Protein AF-A0A136KQQ4-F1 (afdb_monomer)

Foldseek 3Di:
DDDDDAAEEEEQDDLVCVVVVVVVQVVCVVVRHHYDYDNPPDDPDPVVVVVLLVSLLPHQAYEYEDDQRLLPDPVNVVSVVSNVVSVHHYEYEDADDHDPPRDDDVVNVPDDYHYDYPPDPPPPPDDDDDD

Mean predicted aligned error: 7.61 Å

Sequence (131 aa):
MTESKKSTVFISYSRKNKAFVRKLDAALEEQGINAWVDWEGIPLSTDWMVEIAKGIVAADAFLFVISPDALDSEYCLKELELAISENKKIIPIVYSEPEKRKKIHPRLASANWVFLRPKKRKIYRRYSQNY

Secondary structure (DSSP, 8-state):
-PPP---EEEEE--GGGHHHHHHHHHHHHHTTPEEEE-SS-----HHHHHHHHHHHHH-SEEEEEE-HHHHT-HHHHHHHHHHHHTT-EEEEEESSPPPTTPPPPHHHHTSPPEE----------------

Radius of gyration: 17.86 Å; Cα contacts (8 Å, |Δi|>4): 169; chains: 1; bounding box: 32×46×68 Å

Solvent-accessible surface area (backbone atoms only — not comparable to full-atom values): 7955 Å² total; per-residue (Å²): 135,84,82,77,83,58,54,35,30,22,51,45,63,33,77,94,43,48,78,56,48,55,53,50,46,53,56,34,45,80,71,55,30,46,69,48,66,80,85,88,70,84,68,94,48,69,70,52,56,51,51,53,50,50,45,51,72,70,24,66,29,37,35,38,40,38,30,58,65,23,73,70,30,68,63,50,48,52,53,48,52,51,36,53,75,69,68,40,49,68,39,39,32,36,50,40,80,64,56,98,82,61,84,67,58,67,71,62,71,75,41,76,73,43,82,60,58,82,79,80,77,81,79,79,82,81,77,85,81,90,129

Structure (mmCIF, N/CA/C/O backbone):
data_AF-A0A136KQQ4-F1
#
_entry.id   AF-A0A136KQQ4-F1
#
loop_
_atom_site.group_PDB
_atom_site.id
_atom_site.type_symbol
_atom_site.label_atom_id
_atom_site.label_alt_id
_atom_site.label_comp_id
_atom_site.label_asym_id
_atom_site.label_entity_id
_atom_site.label_seq_id
_atom_site.pdbx_PDB_ins_code
_atom_site.Cartn_x
_atom_site.Cartn_y
_atom_site.Cartn_z
_atom_site.occupancy
_atom_site.B_iso_or_equiv
_atom_s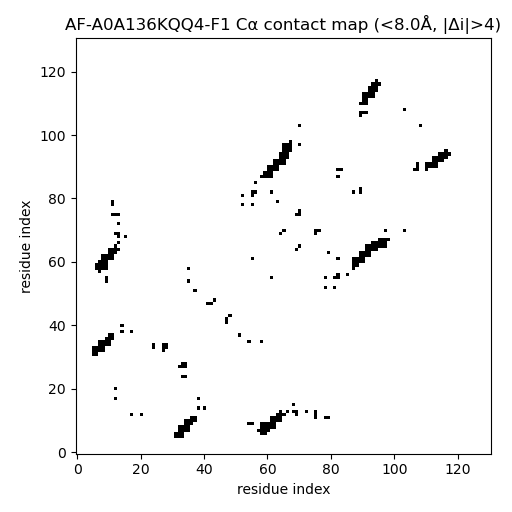ite.auth_seq_id
_atom_site.auth_comp_id
_atom_site.auth_asym_id
_atom_site.auth_atom_id
_atom_site.pdbx_PDB_model_num
ATOM 1 N N . MET A 1 1 ? -13.399 26.821 13.215 1.00 40.62 1 MET A N 1
ATOM 2 C CA . MET A 1 1 ? -13.319 26.101 11.926 1.00 40.62 1 MET A CA 1
ATOM 3 C C . MET A 1 1 ? -12.742 24.734 12.239 1.00 40.62 1 MET A C 1
ATOM 5 O O . MET A 1 1 ? -11.598 24.671 12.659 1.00 40.62 1 MET A O 1
ATOM 9 N N . THR A 1 2 ? -13.545 23.673 12.200 1.00 46.38 2 THR A N 1
ATOM 10 C CA . THR A 1 2 ? -13.061 22.307 12.451 1.00 46.38 2 THR A CA 1
ATOM 11 C C . THR A 1 2 ? -12.377 21.796 11.193 1.00 46.38 2 THR A C 1
ATOM 13 O O . THR A 1 2 ? -13.009 21.706 10.142 1.00 46.38 2 THR A O 1
ATOM 16 N N . GLU A 1 3 ? -11.091 21.496 11.293 1.00 59.44 3 GLU A N 1
ATOM 17 C CA . GLU A 1 3 ? -10.331 20.847 10.233 1.00 59.44 3 GLU A CA 1
ATOM 18 C C . GLU A 1 3 ? -10.909 19.438 10.010 1.00 59.44 3 GLU A C 1
ATOM 20 O O . GLU A 1 3 ? -10.999 18.634 10.939 1.00 59.44 3 GLU A O 1
ATOM 25 N N . SER A 1 4 ? -11.395 19.152 8.799 1.00 66.81 4 SER A N 1
ATOM 26 C CA . SER A 1 4 ? -11.894 17.820 8.446 1.00 66.81 4 SER A CA 1
ATOM 27 C C . SER A 1 4 ? -10.714 16.853 8.420 1.00 66.81 4 SER A C 1
ATOM 29 O O . SER A 1 4 ? -9.814 17.022 7.596 1.00 66.81 4 SER A O 1
ATOM 31 N N . LYS A 1 5 ? -10.711 15.834 9.291 1.00 71.75 5 LYS A N 1
ATOM 32 C CA . LYS A 1 5 ? -9.684 14.780 9.285 1.00 71.75 5 LYS A CA 1
ATOM 33 C C . LYS A 1 5 ? -9.658 14.124 7.899 1.00 71.75 5 LYS A C 1
ATOM 35 O O . LYS A 1 5 ? -10.596 13.415 7.537 1.00 71.75 5 LYS A O 1
ATOM 40 N N . LYS A 1 6 ? -8.599 14.364 7.121 1.00 80.00 6 LYS A N 1
ATOM 41 C CA . LYS A 1 6 ? -8.368 13.656 5.856 1.00 80.00 6 LYS A CA 1
ATOM 42 C C . LYS A 1 6 ? -8.103 12.182 6.149 1.00 80.00 6 LYS A C 1
ATOM 44 O O . LYS A 1 6 ? -7.338 11.869 7.062 1.00 80.00 6 LYS A O 1
ATOM 49 N N . SER A 1 7 ? -8.721 11.289 5.379 1.00 89.38 7 SER A N 1
ATOM 50 C CA . SER A 1 7 ? -8.413 9.862 5.465 1.00 89.38 7 SER A CA 1
ATOM 51 C C . SER A 1 7 ? -6.977 9.610 5.023 1.00 89.38 7 SER A C 1
ATOM 53 O O . SER A 1 7 ? -6.525 10.185 4.028 1.00 89.38 7 SER A O 1
ATOM 55 N N . THR A 1 8 ? -6.276 8.748 5.751 1.00 95.94 8 THR A N 1
ATOM 56 C CA . THR A 1 8 ? -4.896 8.366 5.448 1.00 95.94 8 THR A CA 1
ATOM 57 C C . THR A 1 8 ? -4.837 6.941 4.921 1.00 95.94 8 THR A C 1
ATOM 59 O O . THR A 1 8 ? -5.482 6.031 5.443 1.00 95.94 8 THR A O 1
ATOM 62 N N . VAL A 1 9 ? -4.048 6.721 3.874 1.00 97.44 9 VAL A N 1
ATOM 63 C CA . VAL A 1 9 ? -3.820 5.385 3.317 1.00 97.44 9 VAL A CA 1
ATOM 64 C C . VAL A 1 9 ? -2.337 5.075 3.247 1.00 97.44 9 VAL A C 1
ATOM 66 O O . VAL A 1 9 ? -1.541 5.956 2.958 1.00 97.44 9 VAL A O 1
ATOM 69 N N . PHE A 1 10 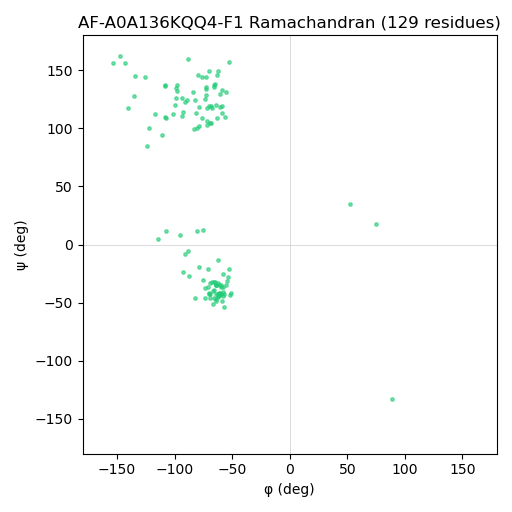? -1.957 3.825 3.476 1.00 97.75 10 PHE A N 1
ATOM 70 C CA . PHE A 1 10 ? -0.604 3.341 3.208 1.00 97.75 10 PHE A CA 1
ATOM 71 C C . PHE A 1 10 ? -0.588 2.629 1.857 1.00 97.75 10 PHE A C 1
ATOM 73 O O . PHE A 1 10 ? -1.454 1.786 1.623 1.00 97.75 10 PHE A O 1
ATOM 80 N N . ILE A 1 11 ? 0.374 2.923 0.978 1.00 97.38 11 ILE A N 1
ATOM 81 C CA . ILE A 1 11 ? 0.504 2.234 -0.315 1.00 97.38 11 ILE A CA 1
ATOM 82 C C . ILE A 1 11 ? 1.726 1.313 -0.313 1.00 97.38 11 ILE A C 1
ATOM 84 O O . ILE A 1 11 ? 2.861 1.777 -0.400 1.00 97.38 11 ILE A O 1
ATOM 88 N N . SER A 1 12 ? 1.481 0.001 -0.311 1.00 96.19 12 SER A N 1
ATOM 89 C CA . SER A 1 12 ? 2.505 -1.025 -0.533 1.00 96.19 12 SER A CA 1
ATOM 90 C C . SER A 1 12 ? 2.556 -1.407 -2.012 1.00 96.19 12 SER A C 1
ATOM 92 O O . SER A 1 12 ? 1.532 -1.730 -2.626 1.00 96.19 12 SER A O 1
ATOM 94 N N . TYR A 1 13 ? 3.743 -1.333 -2.618 1.00 95.31 13 TYR A N 1
ATOM 95 C CA . TYR A 1 13 ? 3.938 -1.562 -4.049 1.00 95.31 13 TYR A CA 1
ATOM 96 C C . TYR A 1 13 ? 5.354 -2.047 -4.375 1.00 95.31 13 TYR A C 1
ATOM 98 O O . TYR A 1 13 ? 6.321 -1.745 -3.681 1.00 95.31 13 TYR A O 1
ATOM 106 N N . SER A 1 14 ? 5.508 -2.733 -5.511 1.00 92.88 14 SER A N 1
ATOM 107 C CA . SER A 1 14 ? 6.841 -2.986 -6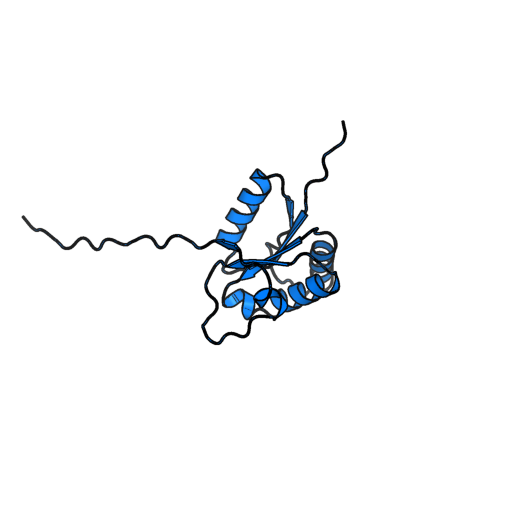.064 1.00 92.88 14 SER A CA 1
ATOM 108 C C . SER A 1 14 ? 7.428 -1.711 -6.657 1.00 92.88 14 SER A C 1
ATOM 110 O O . SER A 1 14 ? 6.782 -1.052 -7.472 1.00 92.88 14 SER A O 1
ATOM 112 N N . ARG A 1 15 ? 8.705 -1.418 -6.380 1.00 90.06 15 ARG A N 1
ATOM 113 C CA . ARG A 1 15 ? 9.415 -0.245 -6.931 1.00 90.06 15 ARG A CA 1
ATOM 114 C C . ARG A 1 15 ? 9.359 -0.147 -8.457 1.00 90.06 15 ARG A C 1
ATOM 116 O O . ARG A 1 15 ? 9.357 0.956 -9.001 1.00 90.06 15 ARG A O 1
ATOM 123 N N . LYS A 1 16 ? 9.239 -1.279 -9.163 1.00 91.50 16 LYS A N 1
ATOM 124 C CA . LYS A 1 16 ? 9.053 -1.309 -10.627 1.00 91.50 16 LYS A CA 1
ATOM 125 C C . LYS A 1 16 ? 7.748 -0.640 -11.077 1.00 91.50 16 LYS A C 1
ATOM 127 O O . LYS A 1 16 ? 7.562 -0.360 -12.258 1.00 91.50 16 LYS A O 1
ATOM 132 N N . ASN A 1 17 ? 6.830 -0.373 -10.152 1.00 92.19 17 ASN A N 1
ATOM 133 C CA . ASN A 1 17 ? 5.538 0.260 -10.390 1.00 92.19 17 ASN A CA 1
ATOM 134 C C . ASN A 1 17 ? 5.481 1.710 -9.863 1.00 92.19 17 ASN A C 1
ATOM 136 O O . ASN A 1 17 ? 4.409 2.310 -9.870 1.00 92.19 17 ASN A O 1
ATOM 140 N N . LYS A 1 18 ? 6.620 2.320 -9.486 1.00 93.75 18 LYS A N 1
ATOM 141 C CA . LYS A 1 18 ? 6.707 3.699 -8.951 1.00 93.75 18 LYS A CA 1
ATOM 142 C C . LYS A 1 18 ? 5.995 4.743 -9.815 1.00 93.75 18 LYS A C 1
ATOM 144 O O . LYS A 1 18 ? 5.290 5.599 -9.294 1.00 93.75 18 LYS A O 1
ATOM 149 N N . ALA A 1 19 ? 6.120 4.654 -11.140 1.00 93.25 19 ALA A N 1
ATOM 150 C CA . ALA A 1 19 ? 5.460 5.587 -12.058 1.00 93.25 19 ALA A CA 1
ATOM 151 C C . ALA A 1 19 ? 3.924 5.483 -12.034 1.00 93.25 19 ALA A C 1
ATOM 153 O O . ALA A 1 19 ? 3.238 6.479 -12.250 1.00 93.25 19 ALA A O 1
ATOM 154 N N . PHE A 1 20 ? 3.381 4.289 -11.789 1.00 94.31 20 PHE A N 1
ATOM 155 C CA . PHE A 1 20 ? 1.946 4.094 -11.598 1.00 94.31 20 PHE A CA 1
ATOM 156 C C . PHE A 1 20 ? 1.510 4.624 -10.232 1.00 94.31 20 PHE A C 1
ATOM 158 O O . PHE A 1 20 ? 0.544 5.378 -10.160 1.00 94.31 20 PHE A O 1
ATOM 165 N N . VAL A 1 21 ? 2.261 4.305 -9.177 1.00 95.88 21 VAL A N 1
ATOM 166 C CA . VAL A 1 21 ? 1.927 4.731 -7.813 1.00 95.88 21 VAL A CA 1
ATOM 167 C C . VAL A 1 21 ? 1.969 6.245 -7.653 1.00 95.88 21 VAL A C 1
ATOM 169 O O . VAL A 1 21 ? 1.080 6.784 -7.018 1.00 95.88 21 VAL A O 1
ATOM 172 N N . ARG A 1 22 ? 2.877 6.959 -8.329 1.00 95.69 22 ARG A N 1
ATOM 173 C CA . ARG A 1 22 ? 2.836 8.435 -8.374 1.00 95.69 22 ARG A CA 1
ATOM 174 C C . ARG A 1 22 ? 1.535 8.996 -8.942 1.00 95.69 22 ARG A C 1
ATOM 176 O O . ARG A 1 22 ? 1.065 10.028 -8.489 1.00 95.69 22 ARG A O 1
ATOM 183 N N . LYS A 1 23 ? 0.955 8.333 -9.945 1.00 95.25 23 LYS A N 1
ATOM 184 C CA . LYS A 1 23 ? -0.336 8.752 -10.513 1.00 95.25 23 LYS A CA 1
ATOM 185 C C . LYS A 1 23 ? -1.488 8.422 -9.574 1.00 95.25 23 LYS A C 1
ATOM 187 O O . LYS A 1 23 ? -2.439 9.187 -9.506 1.00 95.25 23 LYS A O 1
ATOM 192 N N . LEU A 1 24 ? -1.407 7.279 -8.894 1.00 95.38 24 LEU A N 1
ATOM 193 C CA . LEU A 1 24 ? -2.392 6.877 -7.896 1.00 95.38 24 LEU A CA 1
ATOM 194 C C . LEU A 1 24 ? -2.392 7.842 -6.706 1.00 95.38 24 LEU A C 1
ATOM 196 O O . LEU A 1 24 ? -3.456 8.290 -6.312 1.00 95.38 24 LEU A O 1
ATOM 200 N N . ASP A 1 25 ? -1.214 8.180 -6.190 1.00 96.56 25 ASP A N 1
ATOM 201 C CA . ASP A 1 25 ? -1.006 9.141 -5.105 1.00 96.56 25 ASP A CA 1
ATOM 202 C C . ASP A 1 25 ? -1.601 10.516 -5.442 1.00 96.56 25 ASP A C 1
ATOM 204 O O . ASP A 1 25 ? -2.502 10.981 -4.750 1.00 96.56 25 ASP A O 1
ATOM 208 N N . ALA A 1 26 ? -1.232 11.090 -6.594 1.00 95.88 26 ALA A N 1
ATOM 209 C CA . ALA A 1 26 ? -1.804 12.356 -7.057 1.00 95.88 26 ALA A CA 1
ATOM 210 C C . ALA A 1 26 ? -3.340 12.299 -7.194 1.00 95.88 26 ALA A C 1
ATOM 212 O O . ALA A 1 26 ? -4.041 13.215 -6.773 1.00 95.88 26 ALA A O 1
ATOM 213 N N . ALA A 1 27 ? -3.882 11.202 -7.734 1.00 94.94 27 ALA A N 1
ATOM 214 C CA . ALA A 1 27 ? -5.328 11.033 -7.864 1.00 94.94 27 ALA A CA 1
ATOM 215 C C . ALA A 1 27 ? -6.040 10.886 -6.506 1.00 94.94 27 ALA A C 1
ATOM 217 O O . ALA A 1 27 ? -7.188 11.300 -6.377 1.00 94.94 27 ALA A O 1
ATOM 218 N N . LEU A 1 28 ? -5.395 10.292 -5.497 1.00 94.81 28 LEU A N 1
ATOM 219 C CA . LEU A 1 28 ? -5.927 10.214 -4.133 1.00 94.81 28 LEU A CA 1
ATOM 220 C C . LEU A 1 28 ? -5.924 11.592 -3.465 1.00 94.81 28 LEU A C 1
ATOM 222 O O . LEU A 1 28 ? -6.921 11.971 -2.845 1.00 94.81 28 LEU A O 1
ATOM 226 N N . GLU A 1 29 ? -4.852 12.361 -3.653 1.00 94.44 29 GLU A N 1
ATOM 227 C CA . GLU A 1 29 ? -4.727 13.719 -3.126 1.00 94.44 29 GLU A CA 1
ATOM 228 C C . GLU A 1 29 ? -5.802 14.656 -3.696 1.00 94.44 29 GLU A C 1
ATOM 230 O O . GLU A 1 29 ? -6.437 15.393 -2.938 1.00 94.44 29 GLU A O 1
ATOM 235 N N . GLU A 1 30 ? -6.092 14.561 -4.999 1.00 94.69 30 GLU A N 1
ATOM 236 C CA . GLU A 1 30 ? -7.195 15.284 -5.655 1.00 94.69 30 GLU A CA 1
ATOM 237 C C . GLU A 1 30 ? -8.569 14.976 -5.032 1.00 94.69 30 GLU A C 1
ATOM 239 O O . GLU A 1 30 ? -9.483 15.797 -5.104 1.00 94.69 30 GLU A O 1
ATOM 244 N N . GLN A 1 31 ? -8.724 13.809 -4.400 1.00 93.00 31 GLN A N 1
ATOM 245 C CA . GLN A 1 31 ? -9.935 13.408 -3.675 1.00 93.00 31 GLN A CA 1
ATOM 246 C C . GLN A 1 31 ? -9.861 13.700 -2.167 1.00 93.00 31 GLN A C 1
ATOM 248 O O . GLN A 1 31 ? -10.737 13.284 -1.409 1.00 93.00 31 GLN A O 1
ATOM 253 N N . GLY A 1 32 ? -8.826 14.409 -1.707 1.00 93.50 32 GLY A N 1
ATOM 254 C CA . GLY A 1 32 ? -8.632 14.752 -0.300 1.00 93.50 32 GLY A CA 1
ATOM 255 C C . GLY A 1 32 ? -8.158 13.590 0.578 1.00 93.50 32 GLY A C 1
ATOM 256 O O . GLY A 1 32 ? -8.275 13.677 1.801 1.00 93.50 32 GLY A O 1
ATOM 257 N N . ILE A 1 33 ? -7.627 12.520 -0.019 1.00 95.19 33 ILE A N 1
ATOM 258 C CA . ILE A 1 33 ? -7.054 11.368 0.685 1.00 95.19 33 ILE A CA 1
ATOM 259 C C . ILE A 1 33 ? -5.536 11.531 0.714 1.00 95.19 33 ILE A C 1
ATOM 261 O O . ILE A 1 33 ? -4.903 11.674 -0.326 1.00 95.19 33 ILE A O 1
ATOM 265 N N . ASN A 1 34 ? -4.941 11.473 1.902 1.00 94.88 34 ASN A N 1
ATOM 266 C CA . ASN A 1 34 ? -3.491 11.554 2.048 1.00 94.88 34 ASN A CA 1
ATOM 267 C C . ASN A 1 34 ? -2.892 10.147 1.962 1.00 94.88 34 ASN A C 1
ATOM 269 O O . ASN A 1 34 ? -3.259 9.279 2.757 1.00 94.88 34 ASN A O 1
ATOM 273 N N . ALA A 1 35 ? -1.950 9.915 1.050 1.00 96.06 35 ALA A N 1
ATOM 274 C CA . ALA A 1 35 ? -1.222 8.654 1.009 1.00 96.06 35 ALA A CA 1
ATOM 275 C C . ALA A 1 35 ? 0.149 8.770 1.682 1.00 96.06 35 ALA A C 1
ATOM 277 O O . ALA A 1 35 ? 0.917 9.699 1.448 1.00 96.06 35 ALA A O 1
ATOM 278 N N . TRP A 1 36 ? 0.466 7.780 2.507 1.00 95.88 36 TRP A N 1
ATOM 279 C CA . TRP A 1 36 ? 1.820 7.488 2.932 1.00 95.88 36 TRP A CA 1
ATOM 280 C C . TRP A 1 36 ? 2.408 6.475 1.952 1.00 95.88 36 TRP A C 1
ATOM 282 O O . TRP A 1 36 ? 1.846 5.393 1.742 1.00 95.88 36 TRP A O 1
ATOM 292 N N . VAL A 1 37 ? 3.528 6.835 1.333 1.00 93.88 37 VAL A N 1
ATOM 293 C CA . VAL A 1 37 ? 4.204 6.008 0.335 1.00 93.88 37 VAL A CA 1
ATOM 294 C C . VAL A 1 37 ? 5.691 6.012 0.621 1.00 93.88 37 VAL A C 1
ATOM 296 O O . VAL A 1 37 ? 6.318 7.069 0.691 1.00 93.88 37 VAL A O 1
ATOM 299 N N . ASP A 1 38 ? 6.270 4.821 0.704 1.00 89.88 38 ASP A N 1
ATOM 300 C CA . ASP A 1 38 ? 7.713 4.687 0.672 1.00 89.88 38 ASP A CA 1
ATOM 301 C C . ASP A 1 38 ? 8.237 4.864 -0.771 1.00 89.88 38 ASP A C 1
ATOM 303 O O . ASP A 1 38 ? 8.066 4.012 -1.652 1.00 89.88 38 ASP A O 1
ATOM 307 N N . TRP A 1 39 ? 8.912 5.987 -1.023 1.00 88.88 39 TRP A N 1
ATOM 308 C CA . TRP A 1 39 ? 9.551 6.278 -2.309 1.00 88.88 39 TRP A CA 1
ATOM 309 C C . TRP A 1 39 ? 11.022 5.863 -2.405 1.00 88.88 39 TRP A C 1
ATOM 311 O O . TRP A 1 39 ? 11.514 5.712 -3.535 1.00 88.88 39 TRP A O 1
ATOM 321 N N . GLU A 1 40 ? 11.710 5.743 -1.271 1.00 74.06 40 GLU A N 1
ATOM 322 C CA . GLU A 1 40 ? 13.160 5.519 -1.158 1.00 74.06 40 GLU A CA 1
ATOM 323 C C . GLU A 1 40 ? 13.484 4.015 -1.190 1.00 74.06 40 GLU A C 1
ATOM 325 O O . GLU A 1 40 ? 14.520 3.596 -1.716 1.00 74.06 40 GLU A O 1
ATOM 330 N N . GLY A 1 41 ? 12.550 3.163 -0.762 1.00 66.44 41 GLY A N 1
ATOM 331 C CA . GLY A 1 41 ? 12.685 1.716 -0.799 1.00 66.44 41 GLY A CA 1
ATOM 332 C C . GLY A 1 41 ? 13.339 1.146 0.459 1.00 66.44 41 GLY A C 1
ATOM 333 O O . GLY A 1 41 ? 12.944 1.439 1.562 1.00 66.44 41 GLY A O 1
ATOM 334 N N . ILE A 1 42 ? 14.324 0.259 0.321 1.00 60.47 42 ILE A N 1
ATOM 335 C CA . ILE A 1 42 ? 14.901 -0.529 1.424 1.00 60.47 42 ILE A CA 1
ATOM 336 C C . ILE A 1 42 ? 16.335 -0.052 1.677 1.00 60.47 42 ILE A C 1
ATOM 338 O O . ILE A 1 42 ? 17.263 -0.556 1.037 1.00 60.47 42 ILE A O 1
ATOM 342 N N . PRO A 1 43 ? 16.537 0.880 2.613 1.00 59.38 43 PRO A N 1
ATOM 343 C CA . PRO A 1 43 ? 17.679 0.894 3.512 1.00 59.38 43 PRO A CA 1
ATOM 344 C C . PRO A 1 43 ? 17.527 -0.230 4.554 1.00 59.38 43 PRO A C 1
ATOM 346 O O . PRO A 1 43 ? 16.468 -0.397 5.150 1.00 59.38 43 PRO A O 1
ATOM 349 N N . LEU A 1 44 ? 18.586 -1.007 4.798 1.00 61.34 44 LEU A N 1
ATOM 350 C CA . LEU A 1 44 ? 18.606 -2.114 5.776 1.00 61.34 44 LEU A CA 1
ATOM 351 C C . LEU A 1 44 ? 18.685 -1.645 7.246 1.00 61.34 44 LEU A C 1
ATOM 353 O O . LEU A 1 44 ? 18.987 -2.448 8.128 1.00 61.34 44 LEU A O 1
ATOM 357 N N . SER A 1 45 ? 18.470 -0.357 7.528 1.00 75.50 45 SER A N 1
ATOM 358 C CA . SER A 1 45 ? 18.552 0.161 8.893 1.00 75.50 45 SER A CA 1
ATOM 359 C C . SER A 1 45 ? 17.279 -0.144 9.683 1.00 75.50 45 SER A C 1
ATOM 361 O O . SER A 1 45 ? 16.167 -0.147 9.154 1.00 75.50 45 SER A O 1
ATOM 363 N N . THR A 1 46 ? 17.442 -0.379 10.984 1.00 73.38 46 THR A N 1
ATOM 364 C CA . THR A 1 46 ? 16.327 -0.599 11.912 1.00 73.38 46 THR A CA 1
ATOM 365 C C . THR A 1 46 ? 15.361 0.585 11.926 1.00 73.38 46 THR A C 1
ATOM 367 O O . THR A 1 46 ? 14.150 0.380 11.888 1.00 73.38 46 THR A O 1
ATOM 370 N N . ASP A 1 47 ? 15.885 1.813 11.899 1.00 82.56 47 ASP A N 1
ATOM 371 C CA . ASP A 1 47 ? 15.082 3.041 11.956 1.00 82.56 47 ASP A CA 1
ATOM 372 C C . ASP A 1 47 ? 14.099 3.144 10.789 1.00 82.56 47 ASP A C 1
ATOM 374 O O . ASP A 1 47 ? 12.955 3.559 10.953 1.00 82.56 47 ASP A O 1
ATOM 378 N N . TRP A 1 48 ? 14.513 2.683 9.612 1.00 84.19 48 TRP A N 1
ATOM 379 C CA . TRP A 1 48 ? 13.675 2.701 8.428 1.00 84.19 48 TRP A CA 1
ATOM 380 C C . TRP A 1 48 ? 12.458 1.775 8.542 1.00 84.19 48 TRP A C 1
ATOM 382 O O . TRP A 1 48 ? 11.326 2.167 8.257 1.00 84.19 48 TRP A O 1
ATOM 392 N N . MET A 1 49 ? 12.680 0.542 9.005 1.00 83.38 49 MET A N 1
ATOM 393 C CA . MET A 1 49 ? 11.596 -0.423 9.212 1.00 83.38 49 MET A CA 1
ATOM 394 C C . MET A 1 49 ? 10.597 0.069 10.266 1.00 83.38 49 MET A C 1
ATOM 396 O O . MET A 1 49 ? 9.398 -0.183 10.144 1.00 83.38 49 MET A O 1
ATOM 400 N N . VAL A 1 50 ? 11.079 0.802 11.275 1.00 89.31 50 VAL A N 1
ATOM 401 C CA . VAL A 1 50 ? 10.230 1.430 12.293 1.00 89.31 50 VAL A CA 1
ATOM 402 C C . VAL A 1 50 ? 9.320 2.494 11.674 1.00 89.31 50 VAL A C 1
ATOM 404 O O . VAL A 1 50 ? 8.133 2.526 11.993 1.00 89.31 50 VAL A O 1
ATOM 407 N N . GLU A 1 51 ? 9.827 3.329 10.766 1.00 90.75 51 GLU A N 1
ATOM 408 C CA . GLU A 1 51 ? 9.007 4.342 10.088 1.00 90.75 51 GLU A CA 1
ATOM 409 C C . GLU A 1 51 ? 7.954 3.725 9.158 1.00 90.75 51 GLU A C 1
ATOM 411 O O . GLU A 1 51 ? 6.800 4.156 9.179 1.00 90.75 51 GLU A O 1
ATOM 416 N N . ILE A 1 52 ? 8.295 2.659 8.421 1.00 91.75 52 ILE A N 1
ATOM 417 C CA . ILE A 1 52 ? 7.311 1.901 7.629 1.00 91.75 52 ILE A CA 1
ATOM 418 C C . ILE A 1 52 ? 6.199 1.350 8.529 1.00 91.75 52 ILE A C 1
ATOM 420 O O . ILE A 1 52 ? 5.015 1.539 8.243 1.00 91.75 52 ILE A O 1
ATOM 424 N N . ALA A 1 53 ? 6.562 0.702 9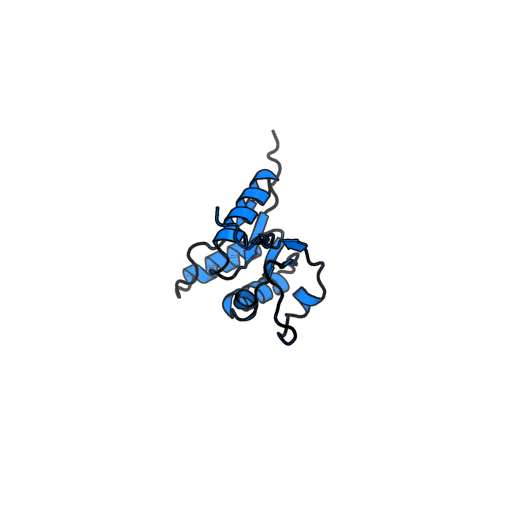.640 1.00 93.56 53 ALA A N 1
ATOM 425 C CA . ALA A 1 53 ? 5.588 0.137 10.568 1.00 93.56 53 ALA A CA 1
ATOM 426 C C . ALA A 1 53 ? 4.670 1.219 11.157 1.00 93.56 53 ALA A C 1
ATOM 428 O O . ALA A 1 53 ? 3.451 1.046 11.183 1.00 93.56 53 ALA A O 1
ATOM 429 N N . LYS A 1 54 ? 5.229 2.370 11.555 1.00 94.56 54 LYS A N 1
ATOM 430 C CA . LYS A 1 54 ? 4.445 3.531 12.004 1.00 94.56 54 LYS A CA 1
ATOM 431 C C . LYS A 1 54 ? 3.491 4.025 10.919 1.00 94.56 54 LYS A C 1
ATOM 433 O O . LYS A 1 54 ? 2.336 4.302 11.229 1.00 94.56 54 LYS A O 1
ATOM 438 N N . GLY A 1 55 ? 3.941 4.100 9.666 1.00 94.94 55 GLY A N 1
ATOM 439 C CA . GLY A 1 55 ? 3.102 4.474 8.528 1.00 94.94 55 GLY A CA 1
ATOM 440 C C . GLY A 1 55 ? 1.901 3.540 8.363 1.00 94.94 55 GLY A C 1
ATOM 441 O O . GLY A 1 55 ? 0.772 4.005 8.201 1.00 94.94 55 GLY A O 1
ATOM 442 N N . ILE A 1 56 ? 2.119 2.227 8.476 1.00 96.19 56 ILE A N 1
ATOM 443 C CA . ILE A 1 56 ? 1.051 1.217 8.408 1.00 96.19 56 ILE A CA 1
ATOM 444 C C . ILE A 1 56 ? 0.073 1.388 9.574 1.00 96.19 56 ILE A C 1
ATOM 446 O O . ILE A 1 56 ? -1.138 1.453 9.360 1.00 96.19 56 ILE A O 1
ATOM 450 N N . VAL A 1 57 ? 0.583 1.504 10.803 1.00 95.81 57 VAL A N 1
ATOM 451 C CA . VAL A 1 57 ? -0.231 1.654 12.020 1.00 95.81 57 VAL A CA 1
ATOM 452 C C . VAL A 1 57 ? -1.026 2.964 12.016 1.00 95.81 57 VAL A C 1
ATOM 454 O O . VAL A 1 57 ? -2.167 2.983 12.473 1.00 95.81 57 VAL A O 1
ATOM 457 N N . ALA A 1 58 ? -0.485 4.048 11.464 1.00 95.38 58 ALA A N 1
ATOM 458 C CA . ALA A 1 58 ? -1.159 5.345 11.405 1.00 95.38 58 ALA A CA 1
ATOM 459 C C . ALA A 1 58 ? -2.212 5.453 10.286 1.00 95.38 58 ALA A C 1
ATOM 461 O O . ALA A 1 58 ? -3.072 6.335 10.340 1.00 95.38 58 ALA A O 1
ATOM 462 N N . ALA A 1 59 ? -2.159 4.587 9.270 1.00 96.81 59 ALA A N 1
ATOM 463 C CA . ALA A 1 59 ? -3.089 4.625 8.146 1.00 96.81 59 ALA A CA 1
ATOM 464 C C . ALA A 1 59 ? -4.479 4.068 8.505 1.00 96.81 59 ALA A C 1
ATOM 466 O O . ALA A 1 59 ? -4.603 3.077 9.235 1.00 96.81 59 ALA A O 1
ATOM 467 N N . ASP A 1 60 ? -5.532 4.665 7.937 1.00 96.31 60 ASP A N 1
ATOM 468 C CA . ASP A 1 60 ? -6.909 4.164 8.039 1.00 96.31 60 ASP A CA 1
ATOM 469 C C . ASP A 1 60 ? -7.127 2.927 7.133 1.00 96.31 60 ASP A C 1
ATOM 471 O O . ASP A 1 60 ? -7.921 2.036 7.450 1.00 96.31 60 ASP A O 1
ATOM 475 N N . ALA A 1 61 ? -6.416 2.843 6.000 1.00 96.62 61 ALA A N 1
ATOM 476 C CA . ALA A 1 61 ? -6.465 1.705 5.079 1.00 96.62 61 ALA A CA 1
ATOM 477 C C . ALA A 1 61 ? -5.099 1.383 4.456 1.00 96.62 61 ALA A C 1
ATOM 479 O O . ALA A 1 61 ? -4.229 2.242 4.332 1.00 96.62 61 ALA A O 1
ATOM 480 N N . PHE A 1 62 ? -4.938 0.136 4.019 1.00 97.81 62 PHE A N 1
ATOM 481 C CA . PHE A 1 62 ? -3.719 -0.378 3.406 1.00 97.81 62 PHE A CA 1
ATOM 482 C C . PHE A 1 62 ? -3.998 -0.796 1.960 1.00 97.81 62 PHE A C 1
ATOM 484 O O . PHE A 1 62 ? -4.742 -1.745 1.694 1.00 97.81 62 PHE A O 1
ATOM 491 N N . LEU A 1 63 ? -3.419 -0.066 1.014 1.00 97.75 63 LEU A N 1
ATOM 492 C CA . LEU A 1 63 ? -3.538 -0.300 -0.418 1.00 97.75 63 LEU A CA 1
ATOM 493 C C . LEU A 1 63 ? -2.379 -1.188 -0.863 1.00 97.75 63 LEU A C 1
ATOM 495 O O . LEU A 1 63 ? -1.226 -0.765 -0.841 1.00 97.75 63 LEU A O 1
ATOM 499 N N . PHE A 1 64 ? -2.687 -2.405 -1.306 1.00 97.31 64 PHE A N 1
ATOM 500 C CA . PHE A 1 64 ? -1.685 -3.321 -1.850 1.00 97.31 64 PHE A CA 1
ATOM 501 C C . PHE A 1 64 ? -1.755 -3.305 -3.376 1.00 97.31 64 PHE A C 1
ATOM 503 O O . PHE A 1 64 ? -2.736 -3.767 -3.967 1.00 97.31 64 PHE A O 1
ATOM 510 N N . VAL A 1 65 ? -0.721 -2.780 -4.031 1.00 96.56 65 VAL A N 1
ATOM 511 C CA . VAL A 1 65 ? -0.637 -2.735 -5.494 1.00 96.56 65 VAL A CA 1
ATOM 512 C C . VAL A 1 65 ? -0.180 -4.095 -6.016 1.00 96.56 65 VAL A C 1
ATOM 514 O O . VAL A 1 65 ? 1.005 -4.423 -6.013 1.00 96.56 65 VAL A O 1
ATOM 517 N N . ILE A 1 66 ? -1.135 -4.890 -6.495 1.00 94.31 66 ILE A N 1
ATOM 518 C CA . ILE A 1 66 ? -0.888 -6.217 -7.052 1.00 94.31 66 ILE A CA 1
ATOM 519 C C . ILE A 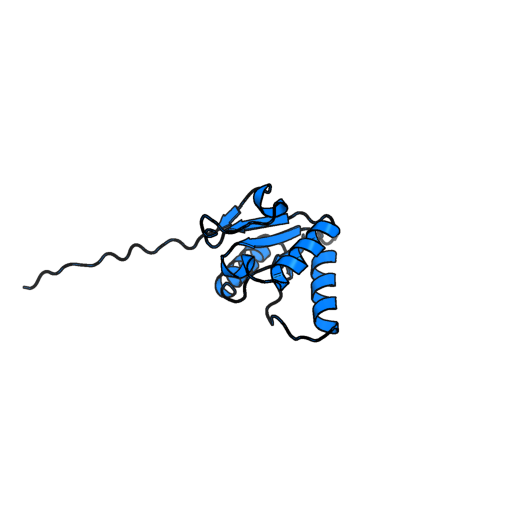1 66 ? -0.150 -6.091 -8.388 1.00 94.31 66 ILE A C 1
ATOM 521 O O . ILE A 1 66 ? -0.655 -5.547 -9.379 1.00 94.31 66 ILE A O 1
ATOM 525 N N . SER A 1 67 ? 1.039 -6.682 -8.408 1.00 93.50 67 SER A N 1
ATOM 526 C CA . SER A 1 67 ? 1.830 -7.009 -9.587 1.00 93.50 67 SER A CA 1
ATOM 527 C C . SER A 1 67 ? 2.631 -8.289 -9.314 1.00 93.50 67 SER A C 1
ATOM 529 O O . SER A 1 67 ? 2.804 -8.653 -8.145 1.00 93.50 67 SER A O 1
ATOM 531 N N . PRO A 1 68 ? 3.143 -8.985 -10.347 1.00 92.25 68 PRO A N 1
ATOM 532 C CA . PRO A 1 68 ? 4.018 -10.135 -10.135 1.00 92.25 68 PRO A CA 1
ATOM 533 C C . PRO A 1 68 ? 5.184 -9.812 -9.194 1.00 92.25 68 PRO A C 1
ATOM 535 O O . PRO A 1 68 ? 5.429 -10.576 -8.268 1.00 92.25 68 PRO A O 1
ATOM 538 N N . ASP A 1 69 ? 5.827 -8.657 -9.359 1.00 92.19 69 ASP A N 1
ATOM 539 C CA . ASP A 1 69 ? 6.963 -8.253 -8.529 1.00 92.19 69 ASP A CA 1
ATOM 540 C C . ASP A 1 69 ? 6.581 -7.933 -7.077 1.00 92.19 69 ASP A C 1
ATOM 542 O O . ASP A 1 69 ? 7.379 -8.160 -6.174 1.00 92.19 69 ASP A O 1
ATOM 546 N N . ALA A 1 70 ? 5.383 -7.387 -6.834 1.00 92.50 70 ALA A N 1
ATOM 547 C CA . ALA A 1 70 ? 4.916 -7.106 -5.475 1.00 92.50 70 ALA A CA 1
ATOM 548 C C . ALA A 1 70 ? 4.579 -8.402 -4.723 1.00 92.50 70 ALA A C 1
ATOM 550 O O . ALA A 1 70 ? 4.871 -8.525 -3.540 1.00 92.50 70 ALA A O 1
ATOM 551 N N . LEU A 1 71 ? 4.017 -9.391 -5.426 1.00 92.69 71 LEU A N 1
ATOM 552 C CA . LEU A 1 71 ? 3.695 -10.701 -4.856 1.00 92.69 71 LEU A CA 1
ATOM 553 C C . LEU A 1 71 ? 4.934 -11.564 -4.556 1.00 92.69 71 LEU A C 1
ATOM 555 O O . LEU A 1 71 ? 4.828 -12.473 -3.741 1.00 92.69 71 LEU A O 1
ATOM 559 N N . ASP A 1 72 ? 6.079 -11.295 -5.194 1.00 91.25 72 ASP A N 1
ATOM 560 C CA . ASP A 1 72 ? 7.366 -11.949 -4.878 1.00 91.25 72 ASP A CA 1
ATOM 561 C C . ASP A 1 72 ? 8.192 -11.186 -3.837 1.00 91.2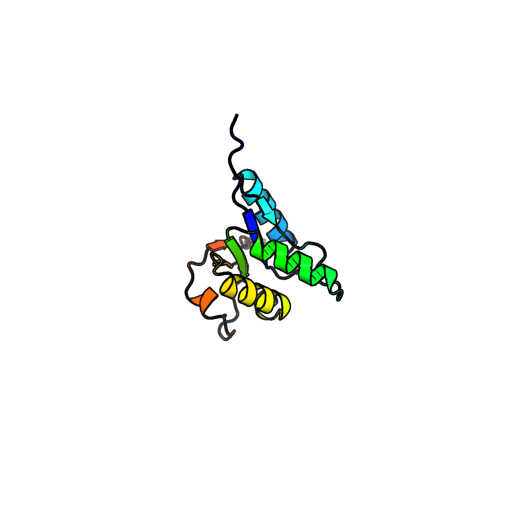5 72 ASP A C 1
ATOM 563 O O . ASP A 1 72 ? 9.236 -11.666 -3.395 1.00 91.25 72 ASP A O 1
ATOM 567 N N . SER A 1 73 ? 7.774 -9.976 -3.464 1.00 90.81 73 SER A N 1
ATOM 568 C CA . SER A 1 73 ? 8.538 -9.151 -2.537 1.00 90.81 73 SER A CA 1
ATOM 569 C C . SER A 1 73 ? 8.272 -9.572 -1.098 1.00 90.81 73 SER A C 1
ATOM 571 O O . SER A 1 73 ? 7.189 -9.340 -0.563 1.00 90.81 73 SER A O 1
ATOM 573 N N . GLU A 1 74 ? 9.292 -10.120 -0.436 1.00 89.62 74 GLU A N 1
ATOM 574 C CA . GLU A 1 74 ? 9.231 -10.441 0.995 1.00 89.62 74 GLU A CA 1
ATOM 575 C C . GLU A 1 74 ? 8.865 -9.211 1.843 1.00 89.62 74 GLU A C 1
ATOM 577 O O . GLU A 1 74 ? 8.129 -9.330 2.818 1.00 89.62 74 GLU A O 1
ATOM 582 N N . TYR A 1 75 ? 9.320 -8.020 1.445 1.00 89.44 75 TYR A N 1
ATOM 583 C CA . TYR A 1 75 ? 8.998 -6.770 2.132 1.00 89.44 75 TYR A CA 1
ATOM 584 C C . TYR A 1 75 ? 7.516 -6.417 2.007 1.00 89.44 75 TYR A C 1
ATOM 586 O O . TYR A 1 75 ? 6.862 -6.234 3.028 1.00 89.44 75 TYR A O 1
ATOM 594 N N . CYS A 1 76 ? 6.956 -6.420 0.791 1.00 92.25 76 CYS A N 1
ATOM 595 C CA . CYS A 1 76 ? 5.524 -6.159 0.606 1.00 92.25 76 CYS A CA 1
ATOM 596 C C . CYS A 1 76 ? 4.657 -7.190 1.348 1.00 92.25 76 CYS A C 1
ATOM 598 O O . CYS A 1 76 ? 3.598 -6.849 1.869 1.00 92.25 76 CYS A O 1
ATOM 600 N N . LEU A 1 77 ? 5.098 -8.452 1.418 1.00 92.69 77 LEU A N 1
ATOM 601 C CA . LEU A 1 77 ? 4.397 -9.489 2.175 1.00 92.69 77 LEU A CA 1
ATOM 602 C C . LEU A 1 77 ? 4.479 -9.251 3.690 1.00 92.69 77 LEU A C 1
ATOM 604 O O . LEU A 1 77 ? 3.460 -9.355 4.361 1.00 92.69 77 LEU A O 1
ATOM 608 N N . LYS A 1 78 ? 5.639 -8.864 4.236 1.00 93.06 78 LYS A N 1
ATOM 609 C CA . LYS A 1 78 ? 5.771 -8.501 5.661 1.00 93.06 78 LYS A CA 1
ATOM 610 C C . LYS A 1 78 ? 4.912 -7.295 6.036 1.00 93.06 78 LYS A C 1
ATOM 612 O O . LYS A 1 78 ? 4.254 -7.312 7.071 1.00 93.06 78 LYS A O 1
ATOM 617 N N . GLU A 1 79 ? 4.890 -6.268 5.191 1.00 94.31 79 GLU A N 1
ATOM 618 C CA . GLU A 1 79 ? 4.014 -5.105 5.363 1.00 94.31 79 GLU A CA 1
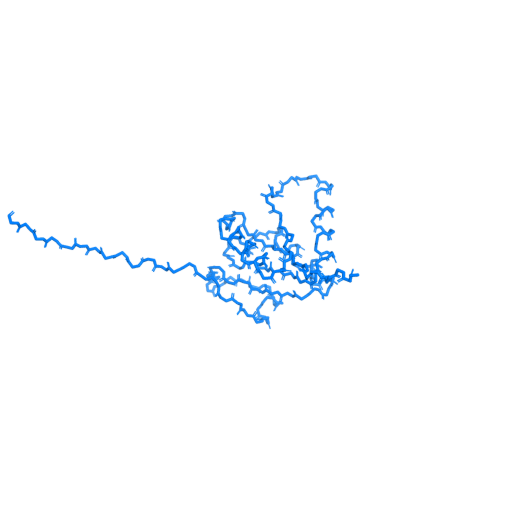ATOM 619 C C . GLU A 1 79 ? 2.536 -5.508 5.350 1.00 94.31 79 GLU A C 1
ATOM 621 O O . GLU A 1 79 ? 1.757 -5.027 6.171 1.00 94.31 79 GLU A O 1
ATOM 626 N N . LEU A 1 80 ? 2.152 -6.417 4.447 1.00 96.19 80 LEU A N 1
ATOM 627 C CA . LEU A 1 80 ? 0.798 -6.955 4.384 1.00 96.19 80 LEU A CA 1
ATOM 628 C C . LEU A 1 80 ? 0.431 -7.715 5.664 1.00 96.19 80 LEU A C 1
ATOM 630 O O . LEU A 1 80 ? -0.659 -7.494 6.184 1.00 96.19 80 LEU A O 1
ATOM 634 N N . GLU A 1 81 ? 1.312 -8.573 6.182 1.00 96.69 81 GLU A N 1
ATOM 635 C CA . GLU A 1 81 ? 1.068 -9.284 7.445 1.00 96.69 81 GLU A CA 1
ATOM 636 C C . GLU A 1 81 ? 0.894 -8.315 8.616 1.00 96.69 81 GLU A C 1
ATOM 638 O O . GLU A 1 81 ? -0.047 -8.463 9.395 1.00 96.69 81 GLU A O 1
ATOM 643 N N . LEU A 1 82 ? 1.730 -7.274 8.701 1.00 96.44 82 LEU A N 1
ATOM 644 C CA . LEU A 1 82 ? 1.582 -6.236 9.721 1.00 96.44 82 LEU A CA 1
ATOM 645 C C . LEU A 1 82 ? 0.250 -5.488 9.572 1.00 96.44 82 LEU A C 1
ATOM 647 O O . LEU A 1 82 ? -0.469 -5.277 10.542 1.00 96.44 82 LEU A O 1
ATOM 651 N N . ALA A 1 83 ? -0.134 -5.117 8.352 1.00 97.12 83 ALA A N 1
ATOM 652 C CA . ALA A 1 83 ? -1.421 -4.471 8.116 1.00 97.12 83 ALA A CA 1
ATOM 653 C C . ALA A 1 83 ? -2.601 -5.377 8.512 1.00 97.12 83 ALA A C 1
ATOM 655 O O . ALA A 1 83 ? -3.621 -4.895 9.006 1.00 97.12 83 ALA A O 1
ATOM 656 N N . ILE A 1 84 ? -2.473 -6.691 8.318 1.00 96.38 84 ILE A N 1
ATOM 657 C CA . ILE A 1 84 ? -3.476 -7.672 8.737 1.00 96.38 84 ILE A CA 1
ATOM 658 C C . ILE A 1 84 ? -3.535 -7.779 10.261 1.00 96.38 84 ILE A C 1
ATOM 660 O O . ILE A 1 84 ? -4.640 -7.751 10.806 1.00 96.38 84 ILE A O 1
ATOM 664 N N . SER A 1 85 ? -2.392 -7.869 10.947 1.00 96.94 85 SER A N 1
ATOM 665 C CA . SER A 1 85 ? -2.353 -7.951 12.413 1.00 96.94 85 SER A CA 1
ATOM 666 C C . SER A 1 85 ? -2.903 -6.689 13.075 1.00 96.94 85 SER A C 1
ATOM 668 O O . SER A 1 85 ? -3.605 -6.777 14.076 1.00 96.94 85 SER A O 1
ATOM 670 N N . GLU A 1 86 ? -2.674 -5.528 12.460 1.00 97.00 86 GLU A N 1
ATOM 671 C CA . GLU A 1 86 ? -3.217 -4.229 12.878 1.00 97.00 86 GLU A CA 1
ATOM 672 C C . GLU A 1 86 ? -4.674 -4.002 12.424 1.00 97.00 86 GLU A C 1
ATOM 674 O O . GLU A 1 86 ? -5.197 -2.886 12.486 1.00 97.00 86 GLU A O 1
ATOM 679 N N . ASN A 1 87 ? -5.337 -5.056 11.932 1.00 95.75 87 ASN A N 1
ATOM 680 C CA . ASN A 1 87 ? -6.731 -5.076 11.491 1.00 95.75 87 ASN A CA 1
ATOM 681 C C . ASN A 1 87 ? -7.079 -3.966 10.479 1.00 95.75 87 ASN A C 1
ATOM 683 O O . ASN A 1 87 ? -8.183 -3.411 10.473 1.00 95.75 87 ASN A O 1
ATOM 687 N N . LYS A 1 88 ? -6.124 -3.622 9.609 1.00 96.25 88 LYS A N 1
ATOM 688 C CA . LYS A 1 88 ? -6.300 -2.577 8.601 1.00 96.25 88 LYS A CA 1
ATOM 689 C C . LYS A 1 88 ? -7.275 -3.016 7.521 1.00 96.25 88 LYS A C 1
ATOM 691 O O . LYS A 1 88 ? -7.360 -4.185 7.127 1.00 96.25 88 LYS A O 1
ATOM 696 N N . LYS A 1 89 ? -7.991 -2.037 6.963 1.00 95.44 89 LYS A N 1
ATOM 697 C CA . LYS A 1 89 ? -8.791 -2.248 5.757 1.00 95.44 89 LYS A CA 1
ATOM 698 C C . LYS A 1 89 ? -7.854 -2.472 4.570 1.00 95.44 89 LYS A C 1
ATOM 700 O O . LYS A 1 89 ? -7.268 -1.523 4.058 1.00 95.44 89 LYS A O 1
ATOM 705 N N . ILE A 1 90 ? -7.740 -3.720 4.126 1.00 97.19 90 ILE A N 1
ATOM 706 C CA . ILE A 1 90 ? -6.913 -4.089 2.974 1.00 97.19 90 ILE A CA 1
ATOM 707 C C . ILE A 1 90 ? -7.681 -3.823 1.675 1.00 97.19 90 ILE A C 1
ATOM 709 O O . ILE A 1 90 ? -8.784 -4.339 1.487 1.00 97.19 90 ILE A O 1
ATOM 713 N N . ILE A 1 91 ? -7.094 -3.033 0.776 1.00 96.56 91 ILE A N 1
ATOM 714 C CA . ILE A 1 91 ? -7.664 -2.676 -0.528 1.00 96.56 91 ILE A CA 1
ATOM 715 C C . ILE A 1 91 ? -6.680 -3.106 -1.625 1.00 96.56 91 ILE A C 1
ATOM 717 O O . ILE A 1 91 ? -5.689 -2.417 -1.876 1.00 96.56 91 ILE A O 1
ATOM 721 N N . PRO A 1 92 ? -6.920 -4.244 -2.294 1.00 96.06 92 PRO A N 1
ATOM 722 C CA . PRO A 1 92 ? -6.081 -4.675 -3.401 1.00 96.06 92 PRO A CA 1
ATOM 723 C C . PRO A 1 92 ? -6.319 -3.827 -4.657 1.00 96.06 92 PRO A C 1
ATOM 725 O O . PRO A 1 92 ? -7.441 -3.744 -5.164 1.00 96.06 92 PRO A O 1
ATOM 728 N N . ILE A 1 93 ? -5.245 -3.248 -5.193 1.00 95.44 93 ILE A N 1
ATOM 729 C CA . ILE A 1 93 ? -5.234 -2.505 -6.455 1.00 95.44 93 ILE A CA 1
ATOM 730 C C . ILE A 1 93 ? -4.516 -3.342 -7.513 1.00 95.44 93 ILE A C 1
ATOM 732 O O . ILE A 1 93 ? -3.300 -3.500 -7.475 1.00 95.44 93 ILE A O 1
ATOM 736 N N . VAL A 1 94 ? -5.245 -3.876 -8.487 1.00 93.44 94 VAL A N 1
ATOM 737 C CA . VAL A 1 94 ? -4.675 -4.726 -9.539 1.00 93.44 94 VAL A CA 1
ATOM 738 C C . VAL A 1 94 ? -4.080 -3.863 -10.647 1.00 93.44 94 VAL A C 1
ATOM 740 O O . VAL A 1 94 ? -4.802 -3.392 -11.532 1.00 93.44 94 VAL A O 1
ATOM 743 N N . TYR A 1 95 ? -2.756 -3.688 -10.602 1.00 93.12 95 TYR A N 1
ATOM 744 C CA . TYR A 1 95 ? -1.976 -3.007 -11.639 1.00 93.12 95 TYR A CA 1
ATOM 745 C C . TYR A 1 95 ? -1.638 -3.945 -12.807 1.00 93.12 95 TYR A C 1
ATOM 747 O O . TYR A 1 95 ? -1.823 -3.595 -13.976 1.00 93.12 95 TYR A O 1
ATOM 755 N N . SER A 1 96 ? -1.189 -5.163 -12.492 1.00 88.25 96 SER A N 1
ATOM 756 C CA . SER A 1 96 ? -0.937 -6.233 -13.461 1.00 88.25 96 SER A CA 1
ATOM 757 C C . SER A 1 96 ? -1.514 -7.542 -12.949 1.00 88.25 96 SER A C 1
ATOM 759 O O . SER A 1 96 ? -1.474 -7.810 -11.751 1.00 88.25 96 SER A O 1
ATOM 761 N N . GLU A 1 97 ? -2.017 -8.368 -13.868 1.00 82.94 97 GLU A N 1
ATOM 762 C CA . GLU A 1 97 ? -2.537 -9.684 -13.505 1.00 82.94 97 GLU A CA 1
ATOM 763 C C . GLU A 1 97 ? -1.437 -10.516 -12.832 1.00 82.94 97 GLU A C 1
ATOM 765 O O . GLU A 1 97 ? -0.311 -10.564 -13.350 1.00 82.94 97 GLU A O 1
ATOM 770 N N . PRO A 1 98 ? -1.742 -11.170 -11.701 1.00 80.19 98 PRO A N 1
ATOM 771 C CA . PRO A 1 98 ? -0.882 -12.209 -11.177 1.00 80.19 98 PRO A CA 1
ATOM 772 C C . PRO A 1 98 ? -0.798 -13.354 -12.191 1.00 80.19 98 PRO A C 1
ATOM 774 O O . PRO A 1 98 ? -1.735 -13.636 -12.942 1.00 80.19 98 PRO A O 1
ATOM 777 N N . GLU A 1 99 ? 0.338 -14.041 -12.226 1.00 83.00 99 GLU A N 1
ATOM 778 C CA . GLU A 1 99 ? 0.474 -15.233 -13.057 1.00 83.00 99 GLU A CA 1
ATOM 779 C C . GLU A 1 99 ? -0.503 -16.323 -12.594 1.00 83.00 99 GLU A C 1
ATOM 781 O O . GLU A 1 99 ? -0.749 -16.478 -11.399 1.00 83.00 99 GLU A O 1
ATOM 786 N N . LYS A 1 100 ? -1.029 -17.128 -13.532 1.00 70.50 100 LYS A N 1
ATOM 787 C CA . LYS A 1 100 ? -2.116 -18.102 -13.284 1.00 70.50 100 LYS A CA 1
ATOM 788 C C . LYS A 1 100 ? -1.872 -19.087 -12.127 1.00 70.50 100 LYS A C 1
ATOM 790 O O . LYS A 1 100 ? -2.827 -19.687 -11.651 1.00 70.50 100 LYS A O 1
ATOM 795 N N . ARG A 1 101 ? -0.619 -19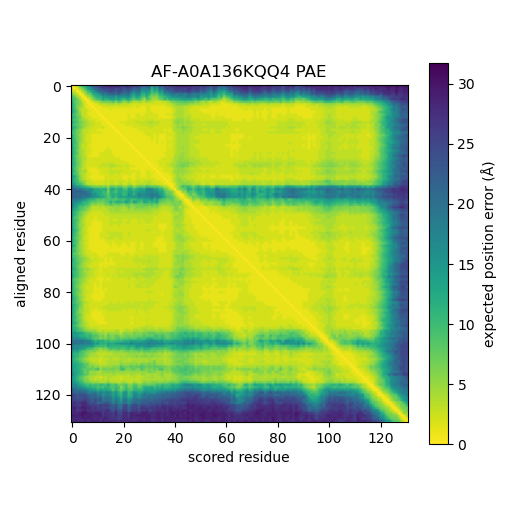.310 -11.718 1.00 70.94 101 ARG A N 1
ATOM 796 C CA . ARG A 1 101 ? -0.240 -20.253 -10.647 1.00 70.94 101 ARG A CA 1
ATOM 797 C C . ARG A 1 101 ? 0.364 -19.573 -9.419 1.00 70.94 101 ARG A C 1
ATOM 799 O O . ARG A 1 101 ? 0.831 -20.263 -8.516 1.00 70.94 101 ARG A O 1
ATOM 806 N N . LYS A 1 102 ? 0.406 -18.242 -9.390 1.00 78.25 102 LYS A N 1
ATOM 807 C CA . LYS A 1 102 ? 1.030 -17.515 -8.291 1.00 78.25 102 LYS A CA 1
ATOM 808 C C . LYS A 1 102 ? 0.148 -17.605 -7.055 1.00 78.25 102 LYS A C 1
ATOM 810 O O . LYS A 1 102 ? -1.049 -17.330 -7.124 1.00 78.25 102 LYS A O 1
ATOM 815 N N . LYS A 1 103 ? 0.734 -18.002 -5.926 1.00 80.00 103 LYS A N 1
ATOM 816 C CA . LYS A 1 103 ? 0.025 -17.997 -4.647 1.00 80.00 103 LYS A CA 1
ATOM 817 C C . LYS A 1 103 ? -0.221 -16.546 -4.247 1.00 80.00 103 LYS A C 1
ATOM 819 O O . LYS A 1 103 ? 0.719 -15.776 -4.090 1.00 80.00 103 LYS A O 1
ATOM 824 N N . ILE A 1 104 ? -1.490 -16.185 -4.117 1.00 86.75 104 ILE A N 1
ATOM 825 C CA . ILE A 1 104 ? -1.919 -14.887 -3.602 1.00 86.75 104 ILE A CA 1
ATOM 826 C C . ILE A 1 104 ? -2.264 -15.083 -2.132 1.00 86.75 104 ILE A C 1
ATOM 828 O O . ILE A 1 104 ? -2.902 -16.077 -1.779 1.00 86.75 104 ILE A O 1
ATOM 832 N N . HIS A 1 105 ? -1.855 -14.142 -1.282 1.00 91.19 105 HIS A N 1
ATOM 833 C CA . HIS A 1 105 ? -2.201 -14.191 0.132 1.00 91.19 105 HIS A CA 1
ATOM 834 C C . HIS A 1 105 ? -3.737 -14.280 0.304 1.00 91.19 105 HIS A C 1
ATOM 836 O O . HIS A 1 105 ? -4.450 -13.485 -0.321 1.00 91.19 105 HIS A O 1
ATOM 842 N N . PRO A 1 106 ? -4.289 -15.198 1.127 1.00 90.12 106 PRO A N 1
ATOM 843 C CA . PRO A 1 106 ? -5.739 -15.416 1.230 1.00 90.12 106 PRO A CA 1
ATOM 844 C C . PRO A 1 106 ? -6.541 -14.151 1.555 1.00 90.12 106 PRO A C 1
ATOM 846 O O . PRO A 1 106 ? -7.670 -13.978 1.086 1.00 90.12 106 PRO A O 1
ATOM 849 N N . ARG A 1 107 ? -5.941 -13.219 2.309 1.00 90.31 107 ARG A N 1
ATOM 850 C CA . ARG A 1 107 ? -6.566 -11.926 2.606 1.00 90.31 107 ARG A CA 1
ATOM 851 C C . ARG A 1 107 ? -6.745 -11.056 1.365 1.00 90.31 107 ARG A C 1
ATOM 853 O O . ARG A 1 107 ? -7.776 -10.407 1.236 1.00 90.31 107 ARG A O 1
ATOM 860 N N . LEU A 1 108 ? -5.768 -11.055 0.457 1.00 89.25 108 LEU A N 1
ATOM 861 C CA . LEU A 1 108 ? -5.881 -10.348 -0.818 1.00 89.25 108 LEU A CA 1
ATOM 862 C C . LEU A 1 108 ? -6.893 -11.052 -1.722 1.00 89.25 108 LEU A C 1
ATOM 864 O O . LEU A 1 108 ? -7.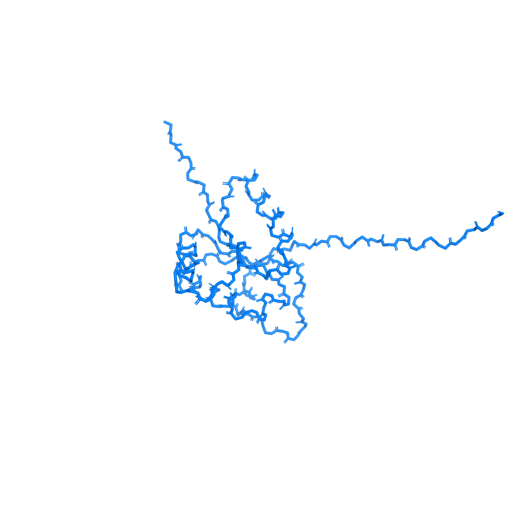719 -10.383 -2.325 1.00 89.25 108 LEU A O 1
ATOM 868 N N . ALA A 1 109 ? -6.870 -12.386 -1.783 1.00 87.44 109 ALA A N 1
ATOM 869 C CA . ALA A 1 109 ? -7.764 -13.167 -2.640 1.00 87.44 109 ALA A CA 1
ATOM 870 C C . ALA A 1 109 ? -9.253 -13.045 -2.260 1.00 87.44 109 ALA A C 1
ATOM 872 O O . ALA A 1 109 ? -10.109 -13.094 -3.136 1.00 87.44 109 ALA A O 1
ATOM 873 N N . SER A 1 110 ? -9.560 -12.872 -0.972 1.00 87.12 110 SER A N 1
ATOM 874 C CA . SER A 1 110 ? -10.935 -12.718 -0.467 1.00 87.12 110 SER A CA 1
ATOM 875 C C . SER A 1 110 ? -11.443 -11.269 -0.441 1.00 87.12 110 SER A C 1
ATOM 877 O O . SER A 1 110 ? -12.604 -11.034 -0.110 1.00 87.12 110 SER A O 1
ATOM 879 N N . ALA A 1 111 ? -10.596 -10.288 -0.760 1.00 88.19 111 ALA A N 1
ATOM 880 C CA . ALA A 1 111 ? -10.963 -8.876 -0.761 1.00 88.19 111 ALA A CA 1
ATOM 881 C C . ALA A 1 111 ? -11.537 -8.416 -2.114 1.00 88.19 111 ALA A C 1
ATOM 883 O O . ALA A 1 111 ? -11.287 -9.013 -3.158 1.00 88.19 111 ALA A O 1
ATOM 884 N N . ASN A 1 112 ? -12.271 -7.299 -2.103 1.00 87.88 112 ASN A N 1
ATOM 885 C CA . ASN A 1 112 ? -12.775 -6.668 -3.324 1.00 87.88 112 ASN A CA 1
ATOM 886 C C . ASN A 1 112 ? -11.627 -6.016 -4.101 1.00 87.88 112 ASN A C 1
ATOM 888 O O . ASN A 1 112 ? -10.988 -5.089 -3.604 1.00 87.88 112 ASN A O 1
ATOM 892 N N . TRP A 1 113 ? -11.375 -6.490 -5.321 1.00 90.06 113 TRP A N 1
ATOM 893 C CA . TRP A 1 113 ? -10.288 -5.984 -6.159 1.00 90.06 113 TRP A CA 1
ATOM 894 C C . TRP A 1 113 ? -10.704 -4.743 -6.936 1.00 90.06 113 TRP A C 1
ATOM 896 O O . TRP A 1 113 ? -11.720 -4.735 -7.632 1.00 90.06 113 TRP A O 1
ATOM 906 N N . VAL A 1 114 ? -9.862 -3.713 -6.878 1.00 91.69 114 VAL A N 1
ATOM 907 C CA . VAL A 1 114 ? -9.987 -2.526 -7.724 1.00 91.69 114 VAL A CA 1
ATOM 908 C C . VAL A 1 114 ? -9.015 -2.661 -8.888 1.00 91.69 114 VAL A C 1
ATOM 910 O O . VAL A 1 114 ? -7.806 -2.774 -8.702 1.00 91.69 114 VAL A O 1
ATOM 913 N N . PHE A 1 115 ? -9.531 -2.651 -10.113 1.00 90.06 115 PHE A N 1
ATOM 914 C CA . PHE A 1 115 ? -8.715 -2.838 -11.310 1.00 90.06 115 PHE A CA 1
ATOM 915 C C . PHE A 1 115 ? -8.270 -1.495 -11.889 1.00 90.06 115 PHE A C 1
ATOM 917 O O . PHE A 1 115 ? -9.072 -0.774 -12.478 1.00 90.06 115 PHE A O 1
ATOM 924 N N . LEU A 1 116 ? -6.974 -1.190 -11.788 1.00 87.12 116 LEU A N 1
ATOM 925 C CA . LEU A 1 116 ? -6.365 0.019 -12.349 1.00 87.12 116 LEU A CA 1
ATOM 926 C C . LEU A 1 116 ? -5.216 -0.371 -13.273 1.00 87.12 116 LEU A C 1
ATOM 928 O O . LEU A 1 116 ? -4.051 -0.425 -12.887 1.00 87.12 116 LEU A O 1
ATOM 932 N N . ARG A 1 117 ? -5.567 -0.667 -14.525 1.00 78.25 117 ARG A N 1
ATOM 933 C CA . ARG A 1 117 ? -4.632 -1.197 -15.520 1.00 78.25 117 ARG A CA 1
ATOM 934 C C . ARG A 1 117 ? -4.310 -0.132 -16.566 1.00 78.25 117 ARG A C 1
ATOM 936 O O . ARG A 1 117 ? -5.232 0.530 -17.054 1.00 78.25 117 ARG A O 1
ATOM 943 N N . PRO A 1 118 ? -3.044 0.020 -16.987 1.00 70.75 118 PRO A N 1
ATOM 944 C CA . PRO A 1 118 ? -2.728 0.880 -18.117 1.00 70.75 118 PRO A CA 1
ATOM 945 C C . PRO A 1 118 ? -3.455 0.376 -19.373 1.00 70.75 118 PRO A C 1
ATOM 947 O O . PRO A 1 118 ? -3.379 -0.804 -19.726 1.00 70.75 118 PRO A O 1
ATOM 950 N N . LYS A 1 119 ? -4.168 1.272 -20.071 1.00 67.56 119 LYS A N 1
ATOM 951 C CA . LYS A 1 119 ? -4.775 0.950 -21.370 1.00 67.56 119 LYS A CA 1
ATOM 952 C C . LYS A 1 119 ? -3.662 0.513 -22.324 1.00 67.56 119 LYS A C 1
ATOM 954 O O . LYS A 1 119 ? -2.765 1.299 -22.626 1.00 67.56 119 LYS A O 1
ATOM 959 N N . LYS A 1 120 ? -3.721 -0.724 -22.830 1.00 57.66 120 LYS A N 1
ATOM 960 C CA . LYS A 1 120 ? -2.841 -1.159 -23.924 1.00 57.66 120 LYS A CA 1
ATOM 961 C C . LYS A 1 120 ? -3.092 -0.230 -25.117 1.00 57.66 120 LYS A C 1
ATOM 963 O O . LYS A 1 120 ? -4.189 -0.236 -25.675 1.00 57.66 120 LYS A O 1
ATOM 968 N N . ARG A 1 121 ? -2.105 0.587 -25.507 1.00 52.53 121 ARG A N 1
ATOM 969 C CA . ARG A 1 121 ? -2.166 1.324 -26.780 1.00 52.53 121 ARG A CA 1
ATOM 970 C C . ARG A 1 121 ? -2.247 0.284 -27.896 1.00 52.53 121 ARG A C 1
ATOM 972 O O . ARG A 1 121 ? -1.333 -0.521 -28.048 1.00 52.53 121 ARG A O 1
ATOM 979 N N . LYS A 1 122 ? -3.338 0.290 -28.669 1.00 43.88 122 LYS A N 1
ATOM 980 C CA . LYS A 1 122 ? -3.404 -0.445 -29.936 1.00 43.88 122 LYS A CA 1
ATOM 981 C C . LYS A 1 122 ? -2.351 0.167 -30.861 1.00 43.88 122 LYS A C 1
ATOM 983 O O . LYS A 1 122 ? -2.492 1.314 -31.276 1.00 43.88 122 LYS A O 1
ATOM 988 N N . ILE A 1 123 ? -1.273 -0.561 -31.130 1.00 56.09 123 ILE A N 1
ATOM 989 C CA . ILE A 1 123 ? -0.310 -0.175 -32.159 1.00 56.09 123 ILE A CA 1
ATOM 990 C C . ILE A 1 123 ? -0.948 -0.587 -33.485 1.00 56.09 123 ILE A C 1
ATOM 992 O O . ILE A 1 123 ? -0.967 -1.769 -33.820 1.00 56.09 123 ILE A O 1
ATOM 996 N N . TYR A 1 124 ? -1.517 0.363 -34.225 1.00 49.97 124 TYR A N 1
ATOM 997 C CA . TYR A 1 124 ? -1.855 0.115 -35.623 1.00 49.97 124 TYR A CA 1
ATOM 998 C C . TYR A 1 124 ? -0.542 0.058 -36.409 1.00 49.97 124 TYR A C 1
ATOM 1000 O O . TYR A 1 124 ? 0.113 1.078 -36.616 1.00 49.97 124 TYR A O 1
ATOM 1008 N N . ARG A 1 125 ? -0.131 -1.146 -36.821 1.00 52.03 125 ARG A N 1
ATOM 1009 C CA . ARG A 1 125 ? 0.899 -1.326 -37.849 1.00 52.03 125 ARG A CA 1
ATOM 1010 C C . ARG A 1 125 ? 0.298 -0.846 -39.171 1.00 52.03 125 ARG A C 1
ATOM 1012 O O . ARG A 1 125 ? -0.560 -1.517 -39.736 1.00 52.03 125 ARG A O 1
ATOM 1019 N N . ARG A 1 126 ? 0.703 0.337 -39.632 1.00 50.22 126 ARG A N 1
ATOM 1020 C CA . ARG A 1 126 ? 0.352 0.840 -40.963 1.00 50.22 126 ARG A CA 1
ATOM 1021 C C . ARG A 1 126 ? 1.154 0.027 -41.983 1.00 50.22 126 ARG A C 1
ATOM 1023 O O . ARG A 1 126 ? 2.360 0.217 -42.093 1.00 50.22 126 ARG A O 1
ATOM 1030 N N . TYR A 1 127 ? 0.503 -0.924 -42.650 1.00 47.25 127 TYR A N 1
ATOM 1031 C CA . TYR A 1 127 ? 1.024 -1.499 -43.890 1.00 47.25 127 TYR A CA 1
ATOM 1032 C C . TYR A 1 127 ? 0.870 -0.468 -45.025 1.00 47.25 127 TYR A C 1
ATOM 1034 O O . TYR A 1 127 ? -0.056 0.343 -45.019 1.00 47.25 127 TYR A O 1
ATOM 1042 N N . SER A 1 128 ? 1.856 -0.478 -45.918 1.00 55.06 128 SER A N 1
ATOM 1043 C CA . SER A 1 128 ? 2.232 0.489 -46.956 1.00 55.06 128 SER A CA 1
ATOM 1044 C C . SER A 1 128 ? 1.134 0.915 -47.935 1.00 55.06 128 SER A C 1
ATOM 1046 O O . SER A 1 128 ? 0.260 0.117 -48.251 1.00 55.06 128 SER A O 1
ATOM 1048 N N . GLN A 1 129 ? 1.303 2.090 -48.556 1.00 43.38 129 GLN A N 1
ATOM 1049 C CA . GLN A 1 129 ? 1.197 2.202 -50.017 1.00 43.38 129 GLN A CA 1
ATOM 1050 C C . GLN A 1 129 ? 2.276 3.154 -50.543 1.00 43.38 129 GLN A C 1
ATOM 1052 O O . GLN A 1 129 ? 2.323 4.323 -50.168 1.00 43.38 129 GLN A O 1
ATOM 1057 N N . ASN A 1 130 ? 3.158 2.581 -51.364 1.00 48.75 130 ASN A N 1
ATOM 1058 C CA . ASN A 1 130 ? 4.015 3.288 -52.305 1.00 48.75 130 ASN A CA 1
ATOM 1059 C C . ASN A 1 130 ? 3.126 3.945 -53.369 1.00 48.75 130 ASN A C 1
ATOM 1061 O O . ASN A 1 130 ? 2.220 3.279 -53.872 1.00 48.75 130 ASN A O 1
ATOM 1065 N N . TYR A 1 131 ? 3.437 5.187 -53.726 1.00 49.66 131 TYR A N 1
ATOM 1066 C CA . TYR A 1 131 ? 3.216 5.749 -55.057 1.00 49.66 131 TYR A CA 1
ATOM 1067 C C . TYR A 1 131 ? 4.509 6.437 -55.474 1.00 49.66 131 TYR A C 1
ATOM 1069 O O . TYR A 1 131 ? 5.104 7.104 -54.595 1.00 49.66 131 TYR A O 1
#

Nearest PDB structures (foldseek):
  4w8g-assembly1_A  TM=8.660E-01  e=2.718E-06  Hydra vulgaris
  7xoz-assembly1_A  TM=8.475E-01  e=3.533E-05  Arabidopsis thaliana
  7jlx-assembly1_D  TM=8.325E-01  e=2.564E-05  Nicotiana benthamiana
  7dfv-assembly1_B  TM=8.275E-01  e=1.646E-04  Arabidopsis thaliana
  3u80-assembly1_A  TM=4.813E-01  e=8.221E-03  Bifidobacterium longum subsp. longum JDM301

pLDDT: mean 85.19, std 15.24, range [40.62, 97.81]